Protein AF-A0A6G1RG32-F1 (afdb_monomer_lite)

Foldseek 3Di:
DDDPDPPPDPQADDPDDLVVCLVVLQVVVVVCCVVPNQEEAEQQFDDPPNSVVVVVSNVVSCCPYPCVVGYYYDYHNCCVQCPPNNCVCCVVPVVVVVVVVCVVVPD

Sequence (107 aa):
EQPGLQVGSHRVRMSRGFEANAPAFDRHFQTLKNLYGKQIIVNLLGAKEGEHMLSKAFQSHLKASEHSADIKMVNFDYHQMVKGGKAEKLHSVLKPQVQKFLECVGF

InterPro domains:
  IPR002013 SAC domain [PF02383] (3-83)
  IPR002013 SAC domain [PS50275] 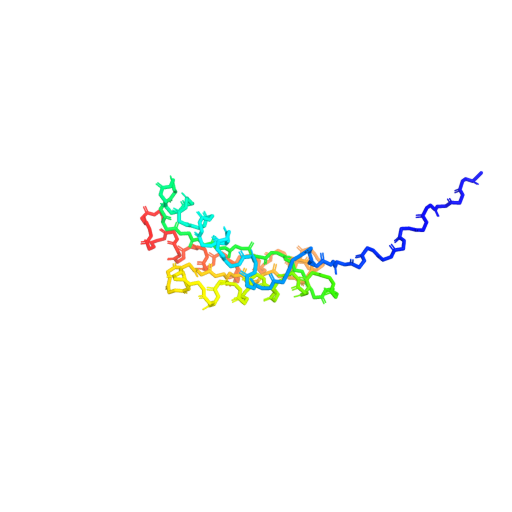(1-67)
  IPR046985 Inositol 5-phosphatase [PTHR11200] (1-87)

pLDDT: mean 86.5, std 14.06, range [39.25, 98.19]

Structure (mmCIF, N/CA/C/O backbone):
data_AF-A0A6G1RG32-F1
#
_entry.id   AF-A0A6G1RG32-F1
#
loop_
_atom_site.group_PDB
_atom_site.id
_atom_site.type_symbol
_atom_site.label_atom_id
_atom_site.label_alt_id
_atom_site.label_comp_id
_atom_site.label_asym_id
_atom_site.label_entity_id
_atom_site.label_seq_id
_atom_site.pdbx_PDB_ins_code
_atom_site.Cartn_x
_atom_site.Cartn_y
_atom_site.Cartn_z
_atom_site.occupancy
_atom_site.B_iso_or_equiv
_atom_site.auth_seq_id
_atom_site.auth_comp_id
_atom_site.auth_asym_id
_atom_site.auth_atom_id
_atom_site.pdbx_PDB_model_num
ATOM 1 N N . GLU A 1 1 ? 37.549 17.219 16.246 1.00 39.25 1 GLU A N 1
ATOM 2 C CA . GLU A 1 1 ? 36.235 17.457 15.619 1.00 39.25 1 GLU A CA 1
ATOM 3 C C . GLU A 1 1 ? 36.165 16.642 14.337 1.00 39.25 1 GLU A C 1
ATOM 5 O O . GLU A 1 1 ? 36.945 16.890 13.427 1.00 39.25 1 GLU A O 1
ATOM 10 N N . GLN A 1 2 ? 35.368 15.571 14.321 1.00 46.91 2 GLN A N 1
ATOM 11 C CA . GLN A 1 2 ? 35.199 14.752 13.117 1.00 46.91 2 GLN A CA 1
ATOM 12 C C . GLN A 1 2 ? 34.266 15.496 12.150 1.00 46.91 2 GLN A C 1
ATOM 14 O O . GLN A 1 2 ? 33.160 15.853 12.562 1.00 46.91 2 GLN A O 1
ATOM 19 N N . PRO A 1 3 ? 34.669 15.733 10.888 1.00 44.66 3 PRO A N 1
ATOM 20 C CA . PRO A 1 3 ? 33.771 16.301 9.899 1.00 44.66 3 PRO A CA 1
ATOM 21 C C . PRO A 1 3 ? 32.607 15.332 9.687 1.00 44.66 3 PRO A C 1
ATOM 23 O O . PRO A 1 3 ? 32.814 14.151 9.401 1.00 44.66 3 PRO A O 1
ATOM 26 N N . GLY A 1 4 ? 31.386 15.833 9.886 1.00 48.69 4 GLY A N 1
ATOM 27 C CA . GLY A 1 4 ? 30.160 15.063 9.733 1.00 48.69 4 GLY A CA 1
ATOM 28 C C . GLY A 1 4 ? 30.116 14.400 8.362 1.00 48.69 4 GLY A C 1
ATOM 29 O O . GLY A 1 4 ? 30.292 15.062 7.340 1.00 48.69 4 GLY A O 1
ATOM 30 N N . LEU A 1 5 ? 29.892 13.086 8.362 1.00 48.75 5 LEU A N 1
ATOM 31 C CA . LEU A 1 5 ? 29.647 12.294 7.168 1.00 48.75 5 LEU A CA 1
ATOM 32 C C . LEU A 1 5 ? 28.497 12.951 6.399 1.00 48.75 5 LEU A C 1
ATOM 34 O O . LEU A 1 5 ? 27.332 12.859 6.787 1.00 48.75 5 LEU A O 1
ATOM 38 N N . GLN A 1 6 ? 28.840 13.659 5.327 1.00 47.81 6 GLN A N 1
ATOM 39 C CA . GLN A 1 6 ? 27.881 14.221 4.397 1.00 47.81 6 GLN A CA 1
ATOM 40 C C . GLN A 1 6 ? 27.211 13.021 3.720 1.00 47.81 6 GLN A C 1
ATOM 42 O O . GLN A 1 6 ? 27.739 12.459 2.762 1.00 47.81 6 GLN A O 1
ATOM 47 N N . VAL A 1 7 ? 26.082 12.566 4.274 1.00 50.69 7 VAL A N 1
ATOM 48 C CA . VAL A 1 7 ? 25.218 11.534 3.689 1.00 50.69 7 VAL A CA 1
ATOM 49 C C . VAL A 1 7 ? 24.580 12.113 2.429 1.00 50.69 7 VAL A C 1
ATOM 51 O O . VAL A 1 7 ? 23.429 12.545 2.407 1.00 50.69 7 VAL A O 1
ATOM 54 N N . GLY A 1 8 ? 25.399 12.210 1.380 1.00 46.03 8 GLY A N 1
ATOM 55 C CA . GLY A 1 8 ? 25.009 12.633 0.050 1.00 46.03 8 GLY A CA 1
ATOM 56 C C . GLY A 1 8 ? 23.798 11.825 -0.391 1.00 46.03 8 GLY A C 1
ATOM 57 O O . GLY A 1 8 ? 23.776 10.605 -0.248 1.00 46.03 8 GLY A O 1
ATOM 58 N N . SER A 1 9 ? 22.779 12.538 -0.867 1.00 54.66 9 SER A N 1
ATOM 59 C CA . SER A 1 9 ? 21.507 12.037 -1.386 1.00 54.66 9 SER A CA 1
ATOM 60 C C . SER A 1 9 ? 21.558 10.567 -1.822 1.00 54.66 9 SER A C 1
ATOM 62 O O . SER A 1 9 ? 22.039 10.263 -2.919 1.00 54.66 9 SER A O 1
ATOM 64 N N . HIS A 1 10 ? 21.035 9.654 -0.998 1.00 57.19 10 HIS A N 1
ATOM 65 C CA . HIS A 1 10 ? 20.708 8.306 -1.454 1.00 57.19 10 HIS A CA 1
ATOM 66 C C . HIS A 1 10 ? 19.621 8.447 -2.523 1.00 57.19 10 HIS A C 1
ATOM 68 O O . HIS A 1 10 ? 18.429 8.503 -2.225 1.00 57.19 10 HIS A O 1
ATOM 74 N N . ARG A 1 11 ? 20.034 8.584 -3.787 1.00 65.44 11 ARG A N 1
ATOM 75 C CA . ARG A 1 11 ? 19.118 8.550 -4.923 1.00 65.44 11 ARG A CA 1
ATOM 76 C C . ARG A 1 11 ? 18.476 7.175 -4.914 1.00 65.44 11 ARG A C 1
ATOM 7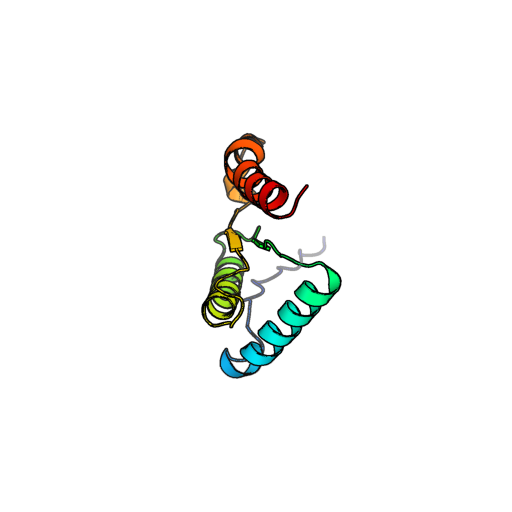8 O O . ARG A 1 11 ? 19.150 6.178 -5.170 1.00 65.44 11 ARG A O 1
ATOM 85 N N . VAL A 1 12 ? 17.193 7.130 -4.581 1.00 69.12 12 VAL A N 1
ATOM 86 C CA . VAL A 1 12 ? 16.409 5.904 -4.664 1.00 69.12 12 VAL A CA 1
ATOM 87 C C . VAL A 1 12 ? 16.482 5.401 -6.103 1.00 69.12 12 VAL A C 1
ATOM 89 O O . VAL A 1 12 ? 16.238 6.153 -7.046 1.00 69.12 12 VAL A O 1
ATOM 92 N N . ARG A 1 13 ? 16.877 4.139 -6.272 1.00 77.62 13 ARG A N 1
ATOM 93 C CA . ARG A 1 13 ? 16.932 3.462 -7.567 1.00 77.62 13 ARG A CA 1
ATOM 94 C C . ARG A 1 13 ? 16.192 2.142 -7.458 1.00 77.62 13 ARG A C 1
ATOM 96 O O . ARG A 1 13 ? 16.442 1.368 -6.538 1.00 77.62 13 ARG A O 1
ATOM 103 N N . MET A 1 14 ? 15.315 1.881 -8.418 1.00 78.12 14 MET A N 1
ATOM 104 C CA . MET A 1 14 ? 14.695 0.569 -8.567 1.00 78.12 14 MET A CA 1
ATOM 105 C C . MET A 1 14 ? 15.731 -0.382 -9.168 1.00 78.12 14 MET A C 1
ATOM 107 O O . MET A 1 14 ? 16.323 -0.083 -10.203 1.00 78.12 14 MET A O 1
ATOM 111 N N . SER A 1 15 ? 15.968 -1.519 -8.516 1.00 82.19 15 SER A N 1
ATOM 112 C CA . SER A 1 15 ? 16.961 -2.510 -8.959 1.00 82.19 15 SER A CA 1
ATOM 113 C C . SER A 1 15 ? 16.539 -3.268 -10.220 1.00 82.19 15 SER A C 1
ATOM 115 O O . SER A 1 15 ? 17.365 -3.908 -10.867 1.00 82.19 15 SER A O 1
ATOM 117 N N . ARG A 1 16 ? 15.247 -3.219 -10.558 1.00 85.44 16 ARG A N 1
ATOM 118 C CA . ARG A 1 16 ? 14.624 -3.941 -11.668 1.00 85.44 16 ARG A CA 1
ATOM 119 C C . ARG A 1 16 ? 13.539 -3.082 -12.311 1.00 85.44 16 ARG A C 1
ATOM 121 O O . ARG A 1 16 ? 12.928 -2.248 -11.641 1.00 85.44 16 ARG A O 1
ATOM 128 N N . GLY A 1 17 ? 13.303 -3.316 -13.600 1.00 88.62 17 GLY A N 1
ATOM 129 C CA . GLY A 1 17 ? 12.203 -2.703 -14.342 1.00 88.62 17 GLY A CA 1
ATOM 130 C C . GLY A 1 17 ? 10.831 -3.225 -13.909 1.00 88.62 17 GLY A C 1
ATOM 131 O O . GLY A 1 17 ? 10.721 -4.200 -13.165 1.00 88.62 17 GLY A O 1
ATOM 132 N N . PHE A 1 18 ? 9.783 -2.573 -14.407 1.00 90.38 18 PHE A N 1
ATOM 133 C CA . PHE A 1 18 ? 8.392 -2.883 -14.078 1.00 90.38 18 PHE A CA 1
ATOM 134 C C . PHE A 1 18 ? 8.026 -4.349 -14.367 1.00 90.38 18 PHE A C 1
ATOM 136 O O . PHE A 1 18 ? 7.612 -5.071 -13.465 1.00 90.38 18 PHE A O 1
ATOM 143 N N . GLU A 1 19 ? 8.259 -4.833 -15.586 1.00 91.88 19 GLU A N 1
ATOM 144 C CA . GLU A 1 19 ? 7.892 -6.200 -15.994 1.00 91.88 19 GLU A CA 1
ATOM 145 C C . GLU A 1 19 ? 8.561 -7.278 -15.132 1.00 91.88 19 GLU A C 1
ATOM 147 O O . GLU A 1 19 ? 7.940 -8.273 -14.773 1.00 91.88 19 GLU A O 1
ATOM 152 N N . ALA A 1 20 ? 9.811 -7.047 -14.722 1.00 91.38 20 ALA A N 1
ATOM 153 C CA . ALA A 1 20 ? 10.548 -7.975 -13.872 1.00 91.38 20 ALA A CA 1
ATOM 154 C C . ALA A 1 20 ? 10.018 -8.019 -12.425 1.00 91.38 20 ALA A C 1
ATOM 156 O O . ALA A 1 20 ? 10.186 -9.031 -11.744 1.00 91.38 20 ALA A O 1
ATOM 157 N N . ASN A 1 21 ? 9.394 -6.938 -11.945 1.00 92.31 21 ASN A N 1
ATOM 158 C CA . ASN A 1 21 ? 8.848 -6.851 -10.588 1.00 92.31 21 ASN A CA 1
ATOM 159 C C . ASN A 1 21 ? 7.379 -7.282 -10.500 1.00 92.31 21 ASN A C 1
ATOM 161 O O . ASN A 1 21 ? 6.962 -7.761 -9.446 1.00 92.31 21 ASN A O 1
ATOM 165 N N . ALA A 1 22 ? 6.601 -7.140 -11.578 1.00 95.56 22 ALA A N 1
ATOM 166 C CA . ALA A 1 22 ? 5.159 -7.396 -11.560 1.00 95.56 22 ALA A CA 1
ATOM 167 C C . ALA A 1 22 ? 4.787 -8.812 -11.058 1.00 95.56 22 ALA A C 1
ATOM 169 O O . ALA A 1 22 ? 4.005 -8.900 -10.113 1.00 95.56 22 ALA A O 1
ATOM 170 N N . PRO A 1 23 ? 5.429 -9.914 -11.510 1.00 96.62 23 PRO A N 1
ATOM 171 C CA . PRO A 1 23 ? 5.092 -11.251 -11.016 1.00 96.62 23 PRO A CA 1
ATOM 172 C C . PRO A 1 23 ? 5.365 -11.442 -9.519 1.00 96.62 23 PRO A C 1
ATOM 174 O O . PRO A 1 23 ? 4.707 -12.237 -8.853 1.00 96.62 23 PRO A O 1
ATOM 177 N N . ALA A 1 24 ? 6.380 -10.760 -8.980 1.00 96.56 24 ALA A N 1
ATOM 178 C CA . ALA A 1 24 ? 6.691 -10.825 -7.556 1.00 96.56 24 ALA A CA 1
ATOM 179 C C . ALA A 1 24 ? 5.667 -10.041 -6.725 1.00 96.56 24 ALA A C 1
ATOM 181 O O . ALA A 1 24 ? 5.298 -10.493 -5.643 1.00 96.56 24 ALA A O 1
ATOM 182 N N . PHE A 1 25 ? 5.194 -8.907 -7.248 1.00 96.75 25 PHE A N 1
ATOM 183 C CA . PHE A 1 25 ? 4.140 -8.104 -6.636 1.00 96.75 25 PHE A CA 1
ATOM 184 C C . PHE A 1 25 ? 2.839 -8.908 -6.492 1.00 96.75 25 PHE A C 1
ATOM 186 O O . PHE A 1 25 ? 2.293 -8.983 -5.391 1.00 96.75 25 PHE A O 1
ATOM 193 N N . ASP A 1 26 ? 2.404 -9.582 -7.558 1.00 97.62 26 ASP A N 1
ATOM 194 C CA . ASP A 1 26 ? 1.169 -10.379 -7.547 1.00 97.62 26 ASP A CA 1
ATOM 195 C C . ASP A 1 26 ? 1.281 -11.577 -6.595 1.00 97.62 26 ASP A C 1
ATOM 197 O O . ASP A 1 26 ? 0.465 -11.752 -5.692 1.00 97.62 26 ASP A O 1
ATOM 201 N N . ARG A 1 27 ? 2.371 -12.356 -6.678 1.00 98.06 27 ARG A N 1
ATOM 202 C CA . ARG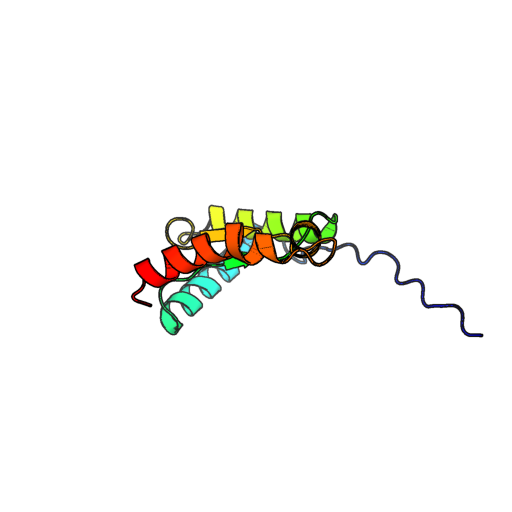 A 1 27 ? 2.592 -13.480 -5.745 1.00 98.06 27 ARG A CA 1
ATOM 203 C C . ARG A 1 27 ? 2.607 -13.038 -4.284 1.00 98.06 27 ARG A C 1
ATOM 205 O O . ARG A 1 27 ? 2.126 -13.767 -3.412 1.00 98.06 27 ARG A O 1
ATOM 212 N N . HIS A 1 28 ? 3.170 -11.865 -4.005 1.00 97.81 28 HIS A N 1
ATOM 213 C CA . HIS A 1 28 ? 3.198 -11.320 -2.656 1.00 97.81 28 HIS A CA 1
ATOM 214 C C . HIS A 1 28 ? 1.784 -11.027 -2.147 1.00 97.81 28 HIS A C 1
ATOM 216 O O . HIS A 1 28 ? 1.413 -11.496 -1.071 1.00 97.81 28 HIS A O 1
ATOM 222 N N . PHE A 1 29 ? 0.967 -10.326 -2.930 1.00 97.81 29 PHE A N 1
ATOM 223 C CA . PHE A 1 29 ? -0.394 -9.994 -2.522 1.00 97.81 29 PHE A CA 1
ATOM 224 C C . PHE A 1 29 ? -1.333 -11.196 -2.492 1.00 97.81 29 PHE A C 1
ATOM 226 O O . PHE A 1 29 ? -2.158 -11.280 -1.583 1.00 97.81 29 PHE A O 1
ATOM 233 N N . GLN A 1 30 ? -1.161 -12.172 -3.383 1.00 97.75 30 GLN A N 1
ATOM 234 C CA . GLN A 1 30 ? -1.859 -13.450 -3.279 1.00 97.75 30 GLN A CA 1
ATOM 235 C C . GLN A 1 30 ? -1.541 -14.157 -1.952 1.00 97.75 30 GLN A C 1
ATOM 237 O O . GLN A 1 30 ? -2.438 -14.666 -1.281 1.00 97.75 30 GLN A O 1
ATOM 242 N N . THR A 1 31 ? -0.272 -14.143 -1.534 1.00 98.19 31 THR A N 1
ATOM 243 C CA . THR A 1 31 ? 0.146 -14.715 -0.245 1.00 98.19 31 THR A CA 1
ATOM 244 C C . THR A 1 31 ? -0.491 -13.964 0.926 1.00 98.19 31 THR A C 1
ATOM 246 O O . THR A 1 31 ? -1.063 -14.593 1.815 1.00 98.19 31 THR A O 1
ATOM 249 N N . LEU A 1 32 ? -0.457 -12.626 0.916 1.00 97.31 32 LEU A N 1
ATOM 250 C CA . LEU A 1 32 ? -1.076 -11.805 1.964 1.00 97.31 32 LEU A CA 1
ATOM 251 C C . LEU A 1 32 ? -2.583 -12.050 2.072 1.00 97.31 32 LEU A C 1
ATOM 253 O O . LEU A 1 32 ? -3.100 -12.180 3.178 1.00 97.31 32 LEU A O 1
ATOM 257 N N . LYS A 1 33 ? -3.280 -12.173 0.939 1.00 95.31 33 LYS A N 1
ATOM 258 C CA . LYS A 1 33 ? -4.712 -12.489 0.905 1.00 95.31 33 LYS A CA 1
ATOM 259 C C . LYS A 1 33 ? -5.032 -13.837 1.526 1.00 95.31 33 LYS A C 1
ATOM 261 O O . LYS A 1 33 ? -5.993 -13.944 2.280 1.00 95.31 33 LYS A O 1
ATOM 266 N N . ASN A 1 34 ? -4.221 -14.849 1.236 1.00 96.56 34 ASN A N 1
ATOM 267 C CA . ASN A 1 34 ? -4.417 -16.185 1.789 1.00 96.56 34 ASN A CA 1
ATOM 268 C C . ASN A 1 34 ? -4.201 -16.214 3.309 1.00 96.56 34 ASN A C 1
ATOM 270 O O . ASN A 1 34 ? -4.892 -16.947 4.007 1.00 96.56 34 ASN A O 1
ATOM 274 N N . LEU A 1 35 ? -3.250 -15.423 3.817 1.00 97.44 35 LEU A N 1
ATOM 275 C CA . LEU A 1 35 ? -2.902 -15.398 5.240 1.00 97.44 35 LEU A CA 1
ATOM 276 C C . LEU A 1 35 ? -3.817 -14.495 6.074 1.00 97.44 35 LEU A C 1
ATOM 278 O O . LEU A 1 35 ? -4.130 -14.829 7.213 1.00 97.44 35 LEU A O 1
ATOM 282 N N . TYR A 1 36 ? -4.222 -13.348 5.528 1.00 94.88 36 TYR A N 1
ATOM 283 C CA . TYR A 1 36 ? -4.844 -12.264 6.295 1.00 94.88 36 TYR A CA 1
ATOM 284 C C . TYR A 1 36 ? -6.174 -11.774 5.707 1.00 94.88 36 TYR A C 1
ATOM 286 O O . TYR A 1 36 ? -6.797 -10.872 6.262 1.00 94.88 36 TYR A O 1
ATOM 294 N N . GLY A 1 37 ? -6.630 -12.340 4.587 1.00 93.81 37 GLY A N 1
ATOM 295 C CA . GLY A 1 37 ? -7.873 -11.945 3.928 1.00 93.81 37 GLY A CA 1
ATOM 296 C C . GLY A 1 37 ? -7.764 -10.611 3.188 1.00 93.81 37 GLY A C 1
ATOM 297 O O . GLY A 1 37 ? -6.744 -10.291 2.576 1.00 93.81 37 GLY A O 1
ATOM 298 N N . LYS A 1 38 ? -8.837 -9.815 3.211 1.00 93.69 38 LYS A N 1
ATOM 299 C CA . LYS A 1 38 ? -8.884 -8.496 2.558 1.00 93.69 38 LYS A CA 1
ATOM 300 C C . LYS A 1 38 ? -7.791 -7.575 3.111 1.00 93.69 38 LYS A C 1
ATOM 302 O O . LYS A 1 38 ? -7.515 -7.598 4.304 1.00 93.69 38 LYS A O 1
ATOM 307 N N . GLN A 1 39 ? -7.201 -6.747 2.248 1.00 94.62 39 GLN A N 1
ATOM 308 C CA . GLN A 1 39 ? -6.070 -5.878 2.591 1.00 94.62 39 GLN A CA 1
ATOM 309 C C . GLN A 1 39 ? -6.380 -4.402 2.302 1.00 94.62 39 GLN A C 1
ATOM 311 O O . GLN A 1 39 ? -7.054 -4.075 1.323 1.00 94.62 39 GLN A O 1
ATOM 316 N N . ILE A 1 40 ? -5.818 -3.506 3.115 1.00 96.06 40 ILE A N 1
ATOM 317 C CA . ILE A 1 40 ? -5.721 -2.068 2.839 1.00 96.06 40 ILE A CA 1
ATOM 318 C C . ILE A 1 40 ? -4.271 -1.630 3.030 1.00 96.06 40 ILE A C 1
ATOM 320 O O . ILE A 1 40 ? -3.611 -2.018 3.990 1.00 96.06 40 ILE A O 1
ATOM 324 N N . ILE A 1 41 ? -3.765 -0.820 2.107 1.00 96.94 41 ILE A N 1
ATOM 325 C CA . ILE A 1 41 ? -2.392 -0.324 2.131 1.00 96.94 41 ILE A CA 1
ATOM 326 C C . ILE A 1 41 ? -2.409 1.110 2.640 1.00 96.94 41 ILE A C 1
ATOM 328 O O . ILE A 1 41 ? -3.136 1.949 2.110 1.00 96.94 41 ILE A O 1
ATOM 332 N N . VAL A 1 42 ? -1.577 1.406 3.633 1.00 95.62 42 VAL A N 1
ATOM 333 C CA . VAL A 1 42 ? -1.350 2.769 4.122 1.00 95.62 42 VAL A CA 1
ATOM 334 C C . VAL A 1 42 ? 0.069 3.176 3.746 1.00 95.62 42 VAL A C 1
ATOM 336 O O . VAL A 1 42 ? 1.039 2.703 4.330 1.00 95.62 42 VAL A O 1
ATOM 339 N N . ASN A 1 43 ? 0.192 4.040 2.742 1.00 95.19 43 ASN A N 1
ATOM 340 C CA . ASN A 1 43 ? 1.468 4.575 2.293 1.00 95.19 43 ASN A CA 1
ATOM 341 C C . ASN A 1 43 ? 1.750 5.906 3.000 1.00 95.19 43 ASN A C 1
ATOM 343 O O . ASN A 1 43 ? 1.042 6.886 2.774 1.00 95.19 43 ASN A O 1
ATOM 347 N N . LEU A 1 44 ? 2.788 5.937 3.838 1.00 93.31 44 LEU A N 1
ATOM 348 C CA . LEU A 1 44 ? 3.155 7.110 4.644 1.00 93.31 44 LEU A CA 1
ATOM 349 C C . LEU A 1 44 ? 4.221 8.007 4.001 1.00 93.31 44 LEU A C 1
ATOM 351 O O . LEU A 1 44 ? 4.621 9.017 4.585 1.00 93.31 44 LEU A O 1
ATOM 355 N N . LEU A 1 45 ? 4.704 7.612 2.822 1.00 91.44 45 LEU A N 1
ATOM 356 C CA . LEU A 1 45 ? 5.747 8.318 2.094 1.00 91.44 45 LEU A CA 1
ATOM 357 C C . LEU A 1 45 ? 5.298 9.727 1.706 1.00 91.44 45 LEU A C 1
ATOM 359 O O . LEU A 1 45 ? 4.141 9.961 1.348 1.00 91.44 45 LEU A O 1
ATOM 363 N N . GLY A 1 46 ? 6.238 10.666 1.772 1.00 88.00 46 GLY A N 1
ATOM 364 C CA . GLY A 1 46 ? 6.005 12.046 1.405 1.00 88.00 46 GLY A CA 1
ATOM 365 C C . GLY A 1 46 ? 6.391 12.377 -0.029 1.00 88.00 46 GLY A C 1
ATOM 366 O O . GLY A 1 46 ? 6.624 11.520 -0.882 1.00 88.00 46 GLY A O 1
ATOM 367 N N . ALA A 1 47 ? 6.441 13.677 -0.306 1.00 84.88 47 ALA A N 1
ATOM 368 C CA . ALA A 1 47 ? 6.673 14.210 -1.650 1.00 84.88 47 ALA A CA 1
ATOM 369 C C . ALA A 1 47 ? 8.157 14.391 -2.031 1.00 84.88 47 ALA A C 1
ATOM 371 O O . ALA A 1 47 ? 8.450 14.930 -3.098 1.00 84.88 47 ALA A O 1
ATOM 372 N N . LYS A 1 48 ? 9.110 13.978 -1.181 1.00 87.38 48 LYS A N 1
ATOM 373 C CA . LYS A 1 48 ? 10.542 14.030 -1.528 1.00 87.38 48 LYS A CA 1
ATOM 374 C C . LYS A 1 48 ? 10.811 13.133 -2.741 1.00 87.38 48 LYS A C 1
ATOM 376 O O . LYS A 1 48 ? 10.200 12.078 -2.860 1.00 87.38 48 LYS A O 1
ATOM 381 N N . GLU A 1 49 ? 11.746 13.517 -3.614 1.00 78.81 49 GLU A N 1
ATOM 382 C CA . GLU A 1 49 ? 11.966 12.883 -4.931 1.00 78.81 49 GLU A CA 1
ATOM 383 C C . GLU A 1 49 ? 12.010 11.341 -4.885 1.00 78.81 49 GLU A C 1
ATOM 385 O O . GLU A 1 49 ? 11.283 10.675 -5.624 1.00 78.81 49 GLU A O 1
ATOM 390 N N . GLY A 1 50 ? 12.796 10.764 -3.969 1.00 83.62 50 GLY A N 1
ATOM 391 C CA . GLY A 1 50 ? 12.904 9.308 -3.818 1.00 83.62 50 GLY A CA 1
ATOM 392 C C . GLY A 1 50 ? 11.642 8.635 -3.263 1.00 83.62 50 GLY A C 1
ATOM 393 O O . GLY A 1 50 ? 11.255 7.566 -3.725 1.00 83.62 50 GLY A O 1
ATOM 394 N N . GLU A 1 51 ? 10.962 9.271 -2.312 1.00 89.12 51 GLU A N 1
ATOM 395 C CA . GLU A 1 51 ? 9.722 8.768 -1.703 1.00 89.12 51 GLU A CA 1
ATOM 396 C C . GLU A 1 51 ? 8.547 8.818 -2.692 1.00 89.12 51 GLU A C 1
ATOM 398 O O . GLU A 1 51 ? 7.745 7.883 -2.792 1.00 89.12 51 GLU A O 1
ATOM 403 N N . HIS A 1 52 ? 8.491 9.883 -3.493 1.00 88.50 52 HIS A N 1
ATOM 404 C CA . HIS A 1 52 ? 7.508 10.041 -4.554 1.00 88.50 52 HIS A CA 1
ATOM 405 C C . HIS A 1 52 ? 7.699 8.994 -5.658 1.00 88.50 52 HIS A C 1
ATOM 407 O O . HIS A 1 52 ? 6.719 8.411 -6.128 1.00 88.50 52 HIS A O 1
ATOM 413 N N . MET A 1 53 ? 8.951 8.709 -6.040 1.00 90.62 53 MET A N 1
ATOM 414 C CA . MET A 1 53 ? 9.276 7.648 -6.999 1.00 90.62 53 MET A CA 1
ATOM 415 C C . MET A 1 53 ? 8.777 6.282 -6.513 1.00 90.62 53 MET A C 1
ATOM 417 O O . MET A 1 53 ? 8.116 5.576 -7.276 1.00 90.62 53 MET A O 1
ATOM 421 N N . LEU A 1 54 ? 9.042 5.927 -5.251 1.00 91.38 54 LEU A N 1
ATOM 422 C CA . LEU A 1 54 ? 8.587 4.660 -4.664 1.00 91.38 54 LEU A CA 1
ATOM 423 C C . LEU A 1 54 ? 7.064 4.567 -4.633 1.00 91.38 54 LEU A C 1
ATOM 425 O O . LEU A 1 54 ? 6.504 3.561 -5.065 1.00 91.38 54 LEU A O 1
ATOM 429 N N . SER A 1 55 ? 6.396 5.638 -4.197 1.00 93.50 55 SER A N 1
ATOM 430 C CA . SER A 1 55 ? 4.932 5.705 -4.162 1.00 93.50 55 SER A CA 1
ATOM 431 C C . SER A 1 55 ? 4.331 5.494 -5.552 1.00 93.50 55 SER A C 1
ATOM 433 O O . SER A 1 55 ? 3.407 4.699 -5.714 1.00 93.50 55 SER A O 1
ATOM 435 N N . LYS A 1 56 ? 4.889 6.151 -6.579 1.00 93.06 56 LYS A N 1
ATOM 436 C CA . L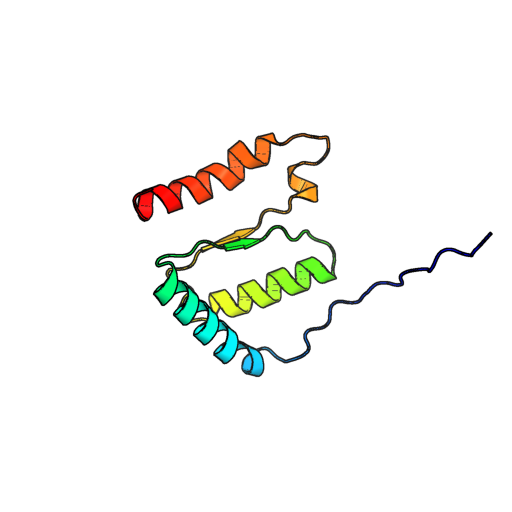YS A 1 56 ? 4.440 5.983 -7.967 1.00 93.06 56 LYS A CA 1
ATOM 437 C C . LYS A 1 56 ? 4.688 4.579 -8.498 1.00 93.06 56 LYS A C 1
ATOM 439 O O . LYS A 1 56 ? 3.794 4.015 -9.126 1.00 93.06 56 LYS A O 1
ATOM 444 N N . ALA A 1 57 ? 5.872 4.016 -8.269 1.00 93.81 57 ALA A N 1
ATOM 445 C CA . ALA A 1 57 ? 6.201 2.671 -8.727 1.00 93.81 57 ALA A CA 1
ATOM 446 C C . ALA A 1 57 ? 5.251 1.636 -8.109 1.00 93.81 57 ALA A C 1
ATOM 448 O O . ALA A 1 57 ? 4.647 0.840 -8.826 1.00 93.81 57 ALA A O 1
ATOM 449 N N . PHE A 1 58 ? 5.043 1.711 -6.793 1.00 95.81 58 PHE A N 1
ATOM 450 C CA . PHE A 1 58 ? 4.138 0.825 -6.073 1.00 95.81 58 PHE A CA 1
ATOM 451 C C . PHE A 1 58 ? 2.683 0.979 -6.541 1.00 95.81 58 PHE A C 1
ATOM 453 O O . PHE A 1 58 ? 2.016 -0.013 -6.822 1.00 95.81 58 PHE A O 1
ATOM 460 N N . GLN A 1 59 ? 2.201 2.216 -6.709 1.00 95.94 59 GLN A N 1
ATOM 461 C CA . GLN A 1 59 ? 0.856 2.477 -7.228 1.00 95.94 59 GLN A CA 1
ATOM 462 C C . GLN A 1 59 ? 0.672 1.958 -8.659 1.00 95.94 59 GLN A C 1
ATOM 464 O O . GLN A 1 59 ? -0.405 1.477 -9.002 1.00 95.94 59 GLN A O 1
ATOM 469 N N . SER A 1 60 ? 1.711 2.049 -9.491 1.00 96.31 60 SER A N 1
ATOM 470 C CA . SER A 1 60 ? 1.677 1.549 -10.868 1.00 96.31 60 SER A CA 1
ATOM 471 C C . SER A 1 60 ? 1.571 0.026 -10.890 1.00 96.31 60 SER A C 1
ATOM 473 O O . SER A 1 60 ? 0.769 -0.511 -11.649 1.00 96.31 60 SER A O 1
ATOM 475 N N . HIS A 1 61 ? 2.312 -0.662 -10.015 1.00 97.44 61 HIS A N 1
ATOM 476 C CA . HIS A 1 61 ? 2.176 -2.105 -9.831 1.00 97.44 61 HIS A CA 1
ATOM 477 C C . HIS A 1 61 ? 0.788 -2.490 -9.320 1.00 97.44 61 HIS A C 1
ATOM 479 O O . HIS A 1 61 ? 0.149 -3.344 -9.921 1.00 97.44 61 HIS A O 1
ATOM 485 N N . LEU A 1 62 ? 0.278 -1.810 -8.286 1.00 97.50 62 LEU A N 1
ATOM 486 C CA . LEU A 1 62 ? -1.061 -2.080 -7.760 1.00 97.50 62 LEU A CA 1
ATOM 487 C C . LEU A 1 62 ? -2.150 -1.867 -8.811 1.00 97.50 62 LEU A C 1
ATOM 489 O O . LEU A 1 62 ? -3.091 -2.640 -8.875 1.00 97.50 62 LEU A O 1
ATOM 493 N N . LYS A 1 63 ? -2.040 -0.821 -9.635 1.00 96.50 63 LYS A N 1
ATOM 494 C CA . LYS A 1 63 ? -3.027 -0.526 -10.679 1.00 96.50 63 LYS A CA 1
ATOM 495 C C . LYS A 1 63 ? -3.023 -1.573 -11.795 1.00 96.50 63 LYS A C 1
ATOM 497 O O . LYS A 1 63 ? -4.067 -1.815 -12.388 1.00 96.50 63 LYS A O 1
ATOM 502 N N . ALA A 1 64 ? -1.859 -2.136 -12.106 1.00 96.62 64 ALA A N 1
ATOM 503 C CA . ALA A 1 64 ? -1.709 -3.144 -13.147 1.00 96.62 64 ALA A CA 1
ATOM 504 C C . ALA A 1 64 ? -1.953 -4.577 -12.651 1.00 96.62 64 ALA A C 1
ATOM 506 O O . ALA A 1 64 ? -2.119 -5.465 -13.482 1.00 96.62 64 ALA A O 1
ATOM 507 N N . SER A 1 65 ? -1.955 -4.811 -11.335 1.00 96.75 65 SER A N 1
ATOM 508 C CA . SER A 1 65 ? -2.170 -6.144 -10.780 1.00 96.75 65 SER A CA 1
ATOM 509 C C . SER A 1 65 ? -3.626 -6.585 -10.877 1.00 96.75 65 SER A C 1
ATOM 511 O O . SER A 1 65 ? -4.568 -5.781 -10.883 1.00 96.75 65 SER A O 1
ATOM 513 N N . GLU A 1 66 ? -3.818 -7.901 -10.827 1.00 95.75 66 GLU A N 1
ATOM 514 C CA . GLU A 1 66 ? -5.134 -8.527 -10.654 1.00 95.75 66 GLU A CA 1
ATOM 515 C C . GLU A 1 66 ? -5.805 -8.152 -9.317 1.00 95.75 66 GLU A C 1
ATOM 517 O O . GLU A 1 66 ? -6.995 -8.387 -9.121 1.00 95.75 66 GLU A O 1
ATOM 522 N N . HIS A 1 67 ? -5.057 -7.545 -8.389 1.00 96.44 67 HIS A N 1
ATOM 523 C CA . HIS A 1 67 ? -5.538 -7.123 -7.074 1.00 96.44 67 HIS A CA 1
ATOM 524 C C . HIS A 1 67 ? -5.989 -5.651 -7.021 1.00 96.44 67 HIS A C 1
ATOM 526 O O . HIS A 1 67 ? -6.361 -5.141 -5.963 1.00 96.44 67 HIS A O 1
ATOM 532 N N . SER A 1 68 ? -5.937 -4.941 -8.151 1.00 95.81 68 SER A N 1
ATOM 533 C CA . SER A 1 68 ? -6.306 -3.522 -8.249 1.00 95.81 68 SER A CA 1
ATOM 534 C C . SER A 1 68 ? -7.751 -3.231 -7.824 1.00 95.81 68 SER A C 1
ATOM 536 O O . SER A 1 68 ? -8.040 -2.155 -7.298 1.00 95.81 68 SER A O 1
ATOM 538 N N . ALA A 1 69 ? -8.664 -4.179 -8.052 1.00 92.69 69 ALA A N 1
ATOM 539 C CA . ALA A 1 69 ? -10.085 -4.012 -7.764 1.00 92.69 69 ALA A CA 1
ATOM 540 C C . ALA A 1 69 ? -10.412 -4.124 -6.268 1.00 92.69 69 ALA A C 1
ATOM 542 O O . ALA A 1 69 ? -11.384 -3.525 -5.801 1.00 92.69 69 ALA A O 1
ATOM 543 N N . ASP A 1 70 ? -9.625 -4.890 -5.515 1.00 91.50 70 ASP A N 1
ATOM 544 C CA . ASP A 1 70 ? -9.982 -5.287 -4.158 1.00 91.50 70 ASP A CA 1
ATOM 545 C C . ASP A 1 70 ? -9.025 -4.762 -3.083 1.00 91.50 70 ASP A C 1
ATOM 547 O O . ASP A 1 70 ? -9.434 -4.615 -1.929 1.00 91.50 70 ASP A O 1
ATOM 551 N N . ILE A 1 71 ? -7.800 -4.383 -3.455 1.00 94.81 71 ILE A N 1
ATOM 552 C CA . ILE A 1 71 ? -6.850 -3.743 -2.546 1.00 94.81 71 ILE A CA 1
ATOM 553 C C . ILE A 1 71 ? -6.815 -2.237 -2.790 1.00 94.81 71 ILE A C 1
ATOM 555 O O . ILE A 1 71 ? -6.442 -1.750 -3.857 1.00 94.81 71 ILE A O 1
ATOM 559 N N . LYS A 1 72 ? -7.149 -1.472 -1.749 1.00 93.94 72 LYS A N 1
ATOM 560 C CA . LYS A 1 72 ? -7.071 -0.007 -1.769 1.00 93.94 72 LYS A CA 1
ATOM 561 C C . LYS A 1 72 ? -5.769 0.472 -1.148 1.00 93.94 72 LYS A C 1
ATOM 563 O O . LYS A 1 72 ? -5.344 -0.050 -0.121 1.00 93.94 72 LYS A O 1
ATOM 568 N N . MET A 1 73 ? -5.188 1.517 -1.731 1.00 95.50 73 MET A N 1
ATOM 569 C CA . MET A 1 73 ? -4.044 2.224 -1.161 1.00 95.50 73 MET A CA 1
ATOM 570 C C . MET A 1 73 ? -4.429 3.644 -0.755 1.00 95.50 73 MET A C 1
ATOM 572 O O . MET A 1 73 ? -4.905 4.428 -1.574 1.00 95.50 73 MET A O 1
ATOM 576 N N . VAL A 1 74 ? -4.175 3.976 0.507 1.00 94.56 74 VAL A N 1
ATOM 577 C CA . VAL A 1 74 ? -4.331 5.307 1.087 1.00 94.56 74 VAL A CA 1
ATOM 578 C C . VAL A 1 74 ? -2.957 5.957 1.168 1.00 94.56 74 VAL A C 1
ATOM 580 O O . VAL A 1 74 ? -2.089 5.484 1.896 1.00 94.56 74 VAL A O 1
ATOM 583 N N . ASN A 1 75 ? -2.756 7.048 0.430 1.00 92.88 75 ASN A N 1
ATOM 584 C CA . ASN A 1 75 ? -1.544 7.857 0.538 1.00 92.88 75 ASN A CA 1
ATOM 585 C C . ASN A 1 75 ? -1.740 8.927 1.616 1.00 92.88 75 ASN A C 1
ATOM 587 O O . ASN A 1 75 ? -2.635 9.766 1.507 1.00 92.88 75 ASN A O 1
ATOM 591 N N . PHE A 1 76 ? -0.900 8.905 2.644 1.00 92.62 76 PHE A N 1
ATOM 592 C CA . PHE A 1 76 ? -0.957 9.814 3.781 1.00 92.62 76 PHE A CA 1
ATOM 593 C C . PHE A 1 76 ? 0.459 10.277 4.149 1.00 92.62 76 PHE A C 1
ATOM 595 O O . PHE A 1 76 ? 1.117 9.661 4.978 1.00 92.62 76 PHE A O 1
ATOM 602 N N . ASP A 1 77 ? 0.9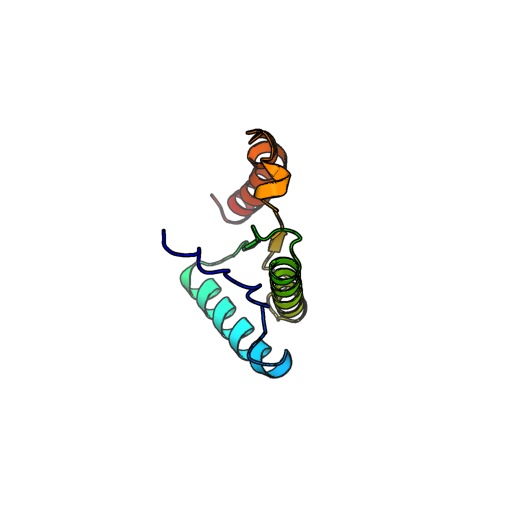35 11.373 3.546 1.00 89.38 77 ASP A N 1
ATOM 603 C CA . ASP A 1 77 ? 2.236 11.977 3.887 1.00 89.38 77 ASP A CA 1
ATOM 604 C C . ASP A 1 77 ? 2.212 12.459 5.344 1.00 89.38 77 ASP A C 1
ATOM 606 O O . ASP A 1 77 ? 1.720 13.549 5.647 1.00 89.38 77 ASP A O 1
ATOM 610 N N . TYR A 1 78 ? 2.730 11.642 6.261 1.00 83.38 78 TYR A N 1
ATOM 611 C CA . TYR A 1 78 ? 2.665 11.922 7.693 1.00 83.38 78 TYR A CA 1
ATOM 612 C C . TYR A 1 78 ? 3.361 13.245 8.042 1.00 83.38 78 TYR A C 1
ATOM 614 O O . TYR A 1 78 ? 2.832 14.050 8.812 1.00 83.38 78 TYR A O 1
ATOM 622 N N . HIS A 1 79 ? 4.513 13.514 7.422 1.00 84.00 79 HIS A N 1
ATOM 623 C CA . HIS A 1 79 ? 5.287 14.727 7.667 1.00 84.00 79 HIS A CA 1
ATOM 624 C C . HIS A 1 79 ? 4.537 15.985 7.235 1.00 84.00 79 HIS A C 1
ATOM 626 O O . HIS A 1 79 ? 4.650 17.014 7.893 1.00 84.00 79 HIS A O 1
ATOM 632 N N . GLN A 1 80 ? 3.777 15.944 6.141 1.00 84.50 80 GLN A N 1
ATOM 633 C CA . GLN A 1 80 ? 2.928 17.071 5.756 1.00 84.50 80 GLN A CA 1
ATOM 634 C C . GLN A 1 80 ? 1.644 17.148 6.574 1.00 84.50 80 GLN A C 1
ATOM 636 O O . GLN A 1 80 ? 1.194 18.246 6.905 1.00 84.50 80 GLN A O 1
ATOM 641 N N . MET A 1 81 ? 1.042 16.004 6.884 1.00 81.75 81 MET A N 1
ATOM 642 C CA . MET A 1 81 ? -0.280 15.952 7.494 1.00 81.75 81 MET A CA 1
ATOM 643 C C . MET A 1 81 ? -0.265 16.255 8.995 1.00 81.75 81 MET A C 1
ATOM 645 O O . MET A 1 81 ? -1.266 16.764 9.488 1.00 81.75 81 MET A O 1
ATOM 649 N N . VAL A 1 82 ? 0.850 16.005 9.691 1.00 82.44 82 VAL A N 1
ATOM 650 C CA . VAL A 1 82 ? 1.002 16.200 11.150 1.00 82.44 82 VAL A CA 1
ATOM 651 C C . VAL A 1 82 ? 1.954 17.365 11.490 1.00 82.44 82 VAL A C 1
ATOM 653 O O . VAL A 1 82 ? 2.362 17.569 12.635 1.00 82.44 82 VAL A O 1
ATOM 656 N N . LYS A 1 83 ? 2.308 18.192 10.495 1.00 81.19 83 LYS A N 1
ATOM 657 C CA . LYS A 1 83 ? 3.145 19.391 10.680 1.00 81.19 83 LYS A CA 1
ATOM 658 C C . LYS A 1 83 ? 2.592 20.294 11.789 1.00 81.19 83 LYS A C 1
ATOM 660 O O . LYS A 1 83 ? 1.414 20.641 11.791 1.00 81.19 83 LYS A O 1
ATOM 665 N N . GLY A 1 84 ? 3.464 20.698 12.714 1.00 79.69 84 GLY A N 1
ATOM 666 C CA . GLY A 1 84 ? 3.093 21.542 13.856 1.00 79.69 84 GLY A CA 1
ATOM 667 C C . GLY A 1 84 ? 2.368 20.804 14.989 1.00 79.69 84 GLY A C 1
ATOM 668 O O . GLY A 1 84 ? 1.656 21.450 15.748 1.00 79.69 84 GLY A O 1
ATOM 669 N N . GLY A 1 85 ? 2.509 19.474 15.087 1.00 70.00 85 GLY A N 1
ATOM 670 C CA . GLY A 1 85 ? 1.901 18.658 16.153 1.00 70.00 85 GLY A CA 1
ATOM 671 C C . GLY A 1 85 ? 0.411 18.368 15.952 1.00 70.00 85 GLY A C 1
ATOM 672 O O . GLY A 1 85 ? -0.236 17.795 16.823 1.00 70.00 85 GLY A O 1
ATOM 673 N N . LYS A 1 86 ? -0.128 18.752 14.793 1.00 70.94 86 LYS A N 1
ATOM 674 C CA . LYS A 1 86 ? -1.548 18.679 14.456 1.00 70.94 86 LYS A CA 1
ATOM 675 C C . LYS A 1 86 ? -1.933 17.298 13.930 1.00 70.94 86 LYS A C 1
ATOM 677 O O . LYS A 1 86 ? -2.013 17.059 12.726 1.00 70.94 86 LYS A O 1
ATOM 682 N N . ALA A 1 87 ? -2.131 16.362 14.855 1.00 79.69 87 ALA A N 1
ATOM 683 C CA . ALA A 1 87 ? -2.557 14.991 14.572 1.00 79.69 87 ALA A CA 1
ATOM 684 C C . ALA A 1 87 ? -4.020 14.887 14.088 1.00 79.69 87 ALA A C 1
ATOM 686 O O . ALA A 1 87 ? -4.480 13.796 13.754 1.00 79.69 87 ALA A O 1
ATOM 687 N N . GLU A 1 88 ? -4.769 15.990 13.990 1.00 82.69 88 GLU A N 1
ATOM 688 C CA . GLU A 1 88 ? -6.187 15.988 13.613 1.00 82.69 88 GLU A CA 1
ATOM 689 C C . GLU A 1 88 ? -6.419 15.360 12.237 1.00 82.69 88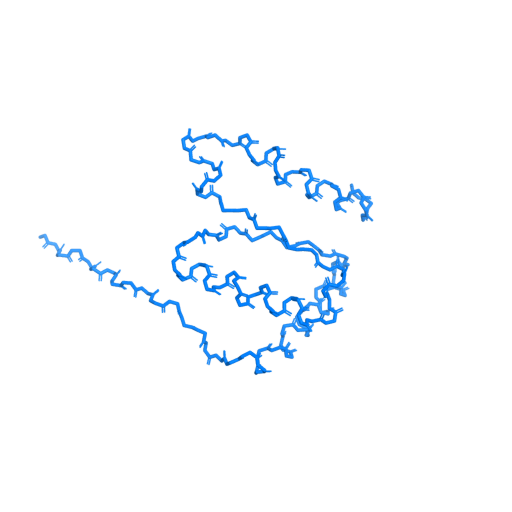 GLU A C 1
ATOM 691 O O . GLU A 1 88 ? -7.451 14.726 12.020 1.00 82.69 88 GLU A O 1
ATOM 696 N N . LYS A 1 89 ? -5.454 15.462 11.311 1.00 82.62 89 LYS A N 1
ATOM 697 C CA . LYS A 1 89 ? -5.554 14.822 9.989 1.00 82.62 89 LYS A CA 1
ATOM 698 C C . LYS A 1 89 ? -5.470 13.297 10.035 1.00 82.62 89 LYS A C 1
ATOM 700 O O . LYS A 1 89 ? -6.038 12.647 9.159 1.00 82.62 89 LYS A O 1
ATOM 705 N N . LEU A 1 90 ? -4.841 12.705 11.054 1.00 85.12 90 LEU A N 1
ATOM 706 C CA . LEU A 1 90 ? -4.946 11.258 11.276 1.00 85.12 90 LEU A CA 1
ATOM 707 C C . LEU A 1 90 ? -6.406 10.880 11.529 1.00 85.12 90 LEU A C 1
ATOM 709 O O . LEU A 1 90 ? -6.912 9.927 10.940 1.00 85.12 90 LEU A O 1
ATOM 713 N N . HIS A 1 91 ? -7.100 11.666 12.351 1.00 86.00 91 HIS A N 1
ATOM 714 C CA . HIS A 1 91 ? -8.490 11.415 12.717 1.00 86.00 91 HIS A CA 1
ATOM 715 C C . HIS A 1 91 ? -9.491 11.783 11.621 1.00 86.00 91 HIS A C 1
ATOM 717 O O . HIS A 1 91 ? -10.487 11.084 11.470 1.00 86.00 91 HIS A O 1
ATOM 723 N N . SER A 1 92 ? -9.248 12.850 10.859 1.00 87.81 92 SER A N 1
ATOM 724 C CA . SER A 1 92 ? -10.195 13.332 9.848 1.00 87.81 92 SER A CA 1
ATOM 725 C C . SER A 1 92 ? -9.974 12.751 8.451 1.00 87.81 92 SER A C 1
ATOM 727 O O . SER A 1 92 ? -10.910 12.745 7.658 1.00 87.81 92 SER A O 1
ATOM 729 N N . VAL A 1 93 ? -8.777 12.236 8.137 1.00 87.69 93 VAL A N 1
ATOM 730 C CA . VAL A 1 93 ? -8.446 11.725 6.792 1.00 87.69 93 VAL A CA 1
ATOM 731 C C . VAL A 1 93 ? -8.136 10.234 6.798 1.00 87.69 93 VAL A C 1
ATOM 733 O O . VAL A 1 93 ? -8.733 9.489 6.020 1.00 87.69 93 VAL A O 1
ATOM 736 N N . LEU A 1 94 ? -7.204 9.781 7.642 1.00 91.50 94 LEU A N 1
ATOM 737 C CA . LEU A 1 94 ? -6.770 8.381 7.629 1.00 91.50 94 LEU A CA 1
ATOM 738 C C . LEU A 1 94 ? -7.791 7.469 8.319 1.00 91.50 94 LEU A C 1
ATOM 740 O O . LEU A 1 94 ? -8.225 6.477 7.733 1.00 91.50 94 LEU A O 1
ATOM 744 N N . LYS A 1 95 ? -8.219 7.830 9.536 1.00 92.81 95 LYS A N 1
ATOM 745 C CA . LYS A 1 95 ? -9.148 7.031 10.345 1.00 92.81 95 LYS A CA 1
ATOM 746 C C . LYS A 1 95 ? -10.443 6.684 9.599 1.00 92.81 95 LYS A C 1
ATOM 748 O O . LYS A 1 95 ? -10.779 5.509 9.613 1.00 92.81 95 LYS A O 1
ATOM 753 N N . PRO A 1 96 ? -11.141 7.597 8.893 1.00 93.81 96 PRO A N 1
ATOM 754 C CA . PRO A 1 96 ? -12.381 7.240 8.198 1.00 93.81 96 PRO A CA 1
ATOM 755 C C . PRO A 1 96 ? -12.170 6.233 7.061 1.00 93.81 96 PRO A C 1
ATOM 757 O O . PRO A 1 96 ? -13.015 5.371 6.831 1.00 93.81 96 PRO A O 1
ATOM 760 N N . GLN A 1 97 ? -11.033 6.308 6.359 1.00 93.38 97 GLN A N 1
ATOM 761 C CA . GLN A 1 97 ? -10.712 5.379 5.272 1.00 93.38 97 GLN A CA 1
ATOM 762 C C . GLN A 1 97 ? -10.423 3.972 5.799 1.00 93.38 97 GLN A C 1
ATOM 764 O O . GLN A 1 97 ? -10.911 2.995 5.231 1.00 93.38 97 GLN A O 1
ATOM 769 N N . VAL A 1 98 ? -9.670 3.876 6.897 1.00 94.56 98 VAL A N 1
ATOM 770 C CA . VAL A 1 98 ? -9.385 2.598 7.562 1.00 94.56 98 VAL A CA 1
ATOM 771 C C . VAL A 1 98 ? -10.646 2.045 8.226 1.00 94.56 98 VAL A C 1
ATOM 773 O O . VAL A 1 98 ? -10.954 0.877 8.039 1.00 94.56 98 VAL A O 1
ATOM 776 N N . GLN A 1 99 ? -11.425 2.878 8.917 1.00 95.12 99 GLN A N 1
ATOM 777 C CA . GLN A 1 99 ? -12.663 2.474 9.589 1.00 95.12 99 GLN A CA 1
ATOM 778 C C . GLN A 1 99 ? -13.672 1.871 8.606 1.00 95.12 99 GLN A C 1
ATOM 780 O O . GLN A 1 99 ? -14.162 0.771 8.829 1.00 95.12 99 GLN A O 1
ATOM 785 N N . LYS A 1 100 ? -13.899 2.527 7.462 1.00 93.44 100 LYS A N 1
ATOM 786 C CA . LYS A 1 100 ? -14.764 1.995 6.398 1.00 93.44 100 LYS A CA 1
ATOM 787 C C . LYS A 1 100 ? -14.298 0.627 5.890 1.00 93.44 100 LYS A C 1
ATOM 789 O O . LYS A 1 100 ? -15.108 -0.192 5.459 1.00 93.44 100 LYS A O 1
ATOM 794 N N . PHE A 1 101 ? -12.987 0.396 5.866 1.00 94.44 101 PHE A N 1
ATOM 795 C CA . PHE A 1 101 ? -12.437 -0.904 5.506 1.00 94.44 101 PHE A CA 1
ATOM 796 C C . PHE A 1 101 ? -12.683 -1.938 6.610 1.00 94.44 101 PHE A C 1
ATOM 798 O O . PHE A 1 101 ? -13.175 -3.013 6.287 1.00 94.44 101 PHE A O 1
ATOM 805 N N . LEU A 1 102 ? -12.414 -1.606 7.876 1.00 94.06 102 LEU A N 1
ATOM 806 C CA . LEU A 1 102 ? -12.662 -2.490 9.022 1.00 94.06 102 LEU A CA 1
ATOM 807 C C . LEU A 1 102 ? -14.127 -2.950 9.068 1.00 94.06 102 LEU A C 1
ATOM 809 O O . LEU A 1 102 ? -14.389 -4.150 9.055 1.00 94.06 102 LEU A O 1
ATOM 813 N N . GLU A 1 103 ? -15.067 -2.017 8.915 1.00 94.19 103 GLU A N 1
ATOM 814 C CA . GLU A 1 103 ? -16.504 -2.314 8.853 1.00 94.19 103 GLU A CA 1
ATOM 815 C C . GLU A 1 103 ? -16.852 -3.268 7.697 1.00 94.19 103 GLU A C 1
ATOM 817 O O . GLU A 1 103 ? -17.651 -4.190 7.845 1.00 94.19 103 GLU A O 1
ATOM 822 N N . CYS A 1 104 ? -16.219 -3.093 6.530 1.00 89.56 104 CYS A N 1
ATOM 823 C CA . CYS A 1 104 ? -16.428 -3.947 5.355 1.00 89.56 104 CYS A CA 1
ATOM 824 C C . CYS A 1 104 ? -15.904 -5.382 5.541 1.00 89.56 104 CYS A C 1
ATOM 826 O O . CYS A 1 104 ? -16.313 -6.291 4.805 1.00 89.56 104 CYS A O 1
ATOM 828 N N . VAL A 1 105 ? -14.970 -5.592 6.468 1.00 91.50 105 VAL A N 1
ATOM 829 C CA . VAL A 1 105 ? -14.384 -6.908 6.752 1.00 91.50 105 VAL A CA 1
ATOM 830 C C . VAL A 1 105 ? -14.854 -7.495 8.087 1.00 91.50 105 VAL A C 1
ATOM 832 O O . VAL A 1 105 ? -14.481 -8.622 8.398 1.00 91.50 105 VAL A O 1
ATOM 835 N N . GLY A 1 106 ? -15.714 -6.781 8.821 1.00 87.06 106 GLY A N 1
ATOM 836 C CA . GLY A 1 106 ? -16.362 -7.259 10.043 1.00 87.06 106 GLY A CA 1
ATOM 837 C C . GLY A 1 106 ? -15.629 -6.941 11.350 1.00 87.06 106 GLY A C 1
ATOM 838 O O . GLY A 1 106 ? -15.830 -7.672 12.317 1.00 87.06 106 GLY A O 1
ATOM 839 N N . PHE A 1 107 ? -14.799 -5.890 11.382 1.00 76.75 107 PHE A N 1
ATOM 840 C CA . PHE A 1 107 ? -14.176 -5.340 12.598 1.00 76.75 107 PHE A CA 1
ATOM 841 C C . PHE A 1 107 ? -14.745 -3.969 12.973 1.00 76.75 107 PHE A C 1
ATOM 843 O O . PHE A 1 107 ? -15.132 -3.209 12.055 1.00 76.75 107 PHE A O 1
#

Organism: NCBI:txid2861861

Radius of gyration: 17.23 Å; chains: 1; bounding box: 53×38×32 Å

Secondary structure (DSSP, 8-state):
-PPP----------SS-HHHHHHHHHHHHHHHHHHH-S-EEEE---SSHHHHHHHHHHHHHHHHSTTTTT-EEEE--HHHHSGGG-THHIIIIIHHHHHHHHHHHT-